Protein AF-A0A9D8BE05-F1 (afdb_monomer_lite)

Structure (mmCIF, N/CA/C/O backbone):
data_AF-A0A9D8BE05-F1
#
_entry.id   AF-A0A9D8BE05-F1
#
loop_
_atom_site.group_PDB
_atom_site.id
_atom_site.type_symbol
_atom_site.label_atom_id
_atom_site.label_alt_id
_atom_site.label_comp_id
_atom_site.label_asym_id
_atom_site.label_entity_id
_atom_site.label_seq_id
_atom_site.pdbx_PDB_ins_code
_atom_site.Cartn_x
_atom_site.Cartn_y
_atom_site.Cartn_z
_atom_site.occupancy
_atom_site.B_iso_or_equiv
_atom_site.auth_seq_id
_atom_site.auth_comp_id
_atom_site.auth_asym_id
_atom_site.auth_atom_id
_atom_site.pdbx_PDB_model_num
ATOM 1 N N . MET A 1 1 ? -36.179 15.413 41.536 1.00 61.81 1 MET A N 1
ATOM 2 C CA . MET A 1 1 ? -36.309 14.331 40.529 1.00 61.81 1 MET A CA 1
ATOM 3 C C . MET A 1 1 ? -35.858 14.749 39.130 1.00 61.81 1 MET A C 1
ATOM 5 O O . MET A 1 1 ? -35.072 14.015 38.551 1.00 61.81 1 MET A O 1
ATOM 9 N N . LYS A 1 2 ? -36.260 15.920 38.601 1.00 72.62 2 LYS A N 1
ATOM 10 C CA . LYS A 1 2 ? -35.822 16.403 37.269 1.00 72.62 2 LYS A CA 1
ATOM 11 C C . LYS A 1 2 ? -34.293 16.429 37.081 1.00 72.62 2 LYS A C 1
ATOM 13 O O . LYS A 1 2 ? -33.798 15.925 36.083 1.00 72.62 2 LYS A O 1
ATOM 18 N N . ASN A 1 3 ? -33.552 16.916 38.078 1.00 81.81 3 ASN A N 1
ATOM 19 C CA . ASN A 1 3 ? -32.086 17.016 37.998 1.00 81.81 3 ASN A CA 1
ATOM 20 C C . ASN A 1 3 ? -31.386 15.648 38.066 1.00 81.81 3 ASN A C 1
ATOM 22 O O . ASN A 1 3 ? -30.330 15.472 37.474 1.00 81.81 3 ASN A O 1
ATOM 26 N N . LEU A 1 4 ? -31.993 14.673 38.753 1.00 87.75 4 LEU A N 1
ATOM 27 C CA . LEU A 1 4 ? -31.470 13.308 38.830 1.00 87.75 4 LEU A CA 1
ATOM 28 C C . LEU A 1 4 ? -31.624 12.598 37.480 1.00 87.75 4 LEU A C 1
ATOM 30 O O . LEU A 1 4 ? -30.697 11.941 37.022 1.00 87.75 4 LEU A O 1
ATOM 34 N N . LEU A 1 5 ? -32.768 12.795 36.816 1.00 86.94 5 LEU A N 1
ATOM 35 C CA . LEU A 1 5 ? -33.023 12.250 35.482 1.00 86.94 5 LEU A CA 1
ATOM 36 C C . LEU A 1 5 ? -32.012 12.779 34.450 1.00 86.94 5 LEU A C 1
ATOM 38 O O . LEU A 1 5 ? -31.521 12.022 33.621 1.00 86.94 5 LEU A O 1
ATOM 42 N N . PHE A 1 6 ? -31.671 14.068 34.541 1.00 88.06 6 PHE A N 1
ATOM 43 C CA . PHE A 1 6 ? -30.681 14.708 33.673 1.00 88.06 6 PHE A CA 1
ATOM 44 C C . PHE A 1 6 ? -29.272 14.131 33.871 1.00 88.06 6 PHE A C 1
ATOM 46 O O . PHE A 1 6 ? -28.574 13.842 32.903 1.00 88.06 6 PHE A O 1
ATOM 53 N N . LEU A 1 7 ? -28.875 13.905 35.124 1.00 89.75 7 LEU A N 1
ATOM 54 C CA . LEU A 1 7 ? -27.575 13.330 35.471 1.00 89.75 7 LEU A CA 1
ATOM 55 C C . LEU A 1 7 ? -27.436 11.884 34.977 1.00 89.75 7 LEU A C 1
ATOM 57 O O . LEU A 1 7 ? -26.413 11.526 34.400 1.00 89.75 7 LEU A O 1
ATOM 61 N N . VAL A 1 8 ? -28.488 11.076 35.132 1.00 90.00 8 VAL A N 1
ATOM 62 C CA . VAL A 1 8 ? -28.528 9.698 34.614 1.00 90.00 8 VAL A CA 1
ATOM 63 C C . VAL A 1 8 ? -28.429 9.681 33.087 1.00 90.00 8 VAL A C 1
ATOM 65 O O . VAL A 1 8 ? -27.661 8.900 32.532 1.00 90.00 8 VAL A O 1
ATOM 68 N N . PHE A 1 9 ? -29.150 10.574 32.405 1.00 86.44 9 PHE A N 1
ATOM 69 C CA . PHE A 1 9 ? -29.072 10.701 30.950 1.00 86.44 9 PHE A CA 1
ATOM 70 C C . PHE A 1 9 ? -27.662 11.091 30.473 1.00 86.44 9 PHE A C 1
ATOM 72 O O . PHE A 1 9 ? -27.168 10.539 29.494 1.00 86.44 9 PHE A O 1
ATOM 79 N N . PHE A 1 10 ? -26.978 11.982 31.196 1.00 84.38 10 PHE A N 1
ATOM 80 C CA . PHE A 1 10 ? -25.614 12.402 30.868 1.00 84.38 10 PHE A CA 1
ATOM 81 C C . PHE A 1 10 ? -24.590 11.265 31.022 1.00 84.38 10 PHE A C 1
ATOM 83 O O . PHE A 1 10 ? -23.734 11.087 30.159 1.00 84.38 10 PHE A O 1
ATOM 90 N N . PHE A 1 11 ? -24.708 10.438 32.067 1.00 83.56 11 PHE A N 1
ATOM 91 C CA . PHE A 1 11 ? -23.844 9.263 32.239 1.00 83.56 11 PHE A CA 1
ATOM 9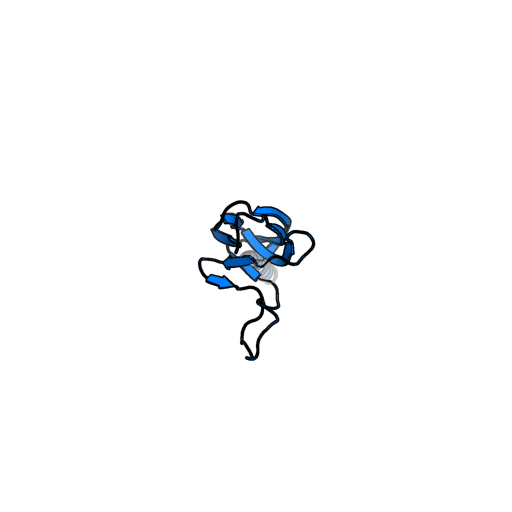2 C C . PHE A 1 11 ? -24.093 8.174 31.186 1.00 83.56 11 PHE A C 1
ATOM 94 O O . PHE A 1 11 ? -23.143 7.530 30.746 1.00 83.56 11 PHE A O 1
ATOM 101 N N . LEU A 1 12 ? -25.337 8.009 30.726 1.00 82.75 12 LEU A N 1
ATOM 102 C CA . LEU A 1 12 ? -25.670 7.107 29.616 1.00 82.75 12 LEU A CA 1
ATOM 103 C C . LEU A 1 12 ? -25.114 7.596 28.269 1.00 82.75 12 LEU A C 1
ATOM 105 O O . LEU A 1 12 ? -24.892 6.785 27.378 1.00 82.75 12 LEU A O 1
ATOM 109 N N . MET A 1 13 ? -24.840 8.896 28.108 1.00 75.50 13 MET A N 1
ATOM 110 C CA . MET A 1 13 ? -24.191 9.411 26.896 1.00 75.50 13 MET A CA 1
ATOM 111 C C . MET A 1 13 ? -22.695 9.055 26.820 1.00 75.50 13 MET A C 1
ATOM 113 O O . MET A 1 13 ? -22.137 8.989 25.729 1.00 75.50 13 MET A O 1
ATOM 117 N N . GLY A 1 14 ? -22.045 8.788 27.958 1.00 66.69 14 GLY A N 1
ATOM 118 C CA . GLY A 1 14 ? -20.633 8.392 28.020 1.00 66.69 14 GLY A CA 1
ATOM 119 C C . GLY A 1 14 ? -20.366 6.919 27.693 1.00 66.69 14 GLY A C 1
ATOM 120 O O . GLY A 1 14 ? -19.207 6.532 27.582 1.00 66.69 14 GLY A O 1
ATOM 121 N N . THR A 1 15 ? -21.409 6.093 27.548 1.00 67.56 15 THR A N 1
ATOM 122 C CA . THR A 1 15 ? -21.284 4.663 27.206 1.00 67.56 15 THR A CA 1
ATOM 123 C C . THR A 1 15 ? -21.489 4.378 25.720 1.00 67.56 15 THR A C 1
ATOM 125 O O . THR A 1 15 ? -21.324 3.235 25.287 1.00 67.56 15 THR A O 1
ATOM 128 N N . PHE A 1 16 ? -21.819 5.394 24.915 1.00 63.19 16 PHE A N 1
ATOM 129 C CA . PHE A 1 16 ? -21.773 5.262 23.466 1.00 63.19 16 PHE A CA 1
ATOM 130 C C . PHE A 1 16 ? -20.305 5.232 23.043 1.00 63.19 16 PHE A C 1
ATOM 132 O O . PHE A 1 16 ? -19.657 6.274 22.960 1.00 63.19 16 PHE A O 1
ATOM 139 N N . ASN A 1 17 ? -19.779 4.036 22.763 1.00 61.31 17 ASN A N 1
ATOM 140 C CA . ASN A 1 17 ? -18.575 3.913 21.949 1.00 61.31 17 ASN A CA 1
ATOM 141 C C . ASN A 1 17 ? -18.901 4.601 20.622 1.00 61.31 17 ASN A C 1
ATOM 143 O O . ASN A 1 17 ? -19.720 4.101 19.843 1.00 61.31 17 ASN A O 1
ATOM 147 N N . ALA A 1 18 ? -18.354 5.798 20.410 1.00 56.81 18 ALA A N 1
ATOM 148 C CA . ALA A 1 18 ? -18.411 6.427 19.108 1.00 56.81 18 ALA A CA 1
ATOM 149 C C . ALA A 1 18 ? -17.751 5.437 18.152 1.00 56.81 18 ALA A C 1
ATOM 151 O O . ALA A 1 18 ? -16.578 5.128 18.315 1.00 56.81 18 ALA A O 1
ATOM 152 N N . GLN A 1 19 ? -18.563 4.885 17.251 1.00 55.47 19 GLN A N 1
ATOM 153 C CA . GLN A 1 19 ? -18.206 3.930 16.210 1.00 55.47 19 GLN A CA 1
ATOM 154 C C . GLN A 1 19 ? -16.732 4.066 15.816 1.00 55.47 19 GLN A C 1
ATOM 156 O O . GLN A 1 19 ? -16.330 5.165 15.439 1.00 55.47 19 GLN A O 1
ATOM 161 N N . GLY A 1 20 ? -15.955 2.983 15.952 1.00 62.25 20 GLY A N 1
ATOM 162 C CA . GLY A 1 20 ? -14.502 2.999 15.812 1.00 62.25 20 GLY A CA 1
ATOM 163 C C . GLY A 1 20 ? -14.047 3.777 14.584 1.00 62.25 20 GLY A C 1
ATOM 164 O O . GLY A 1 20 ? -14.146 3.307 13.448 1.00 62.25 20 GLY A O 1
ATOM 165 N N . ASN A 1 21 ? -13.631 5.018 14.819 1.00 76.25 21 ASN A N 1
ATOM 166 C CA . ASN A 1 21 ? -13.388 5.968 13.752 1.00 76.25 21 ASN A CA 1
ATOM 167 C C . ASN A 1 21 ? -11.939 5.862 13.306 1.00 76.25 21 ASN A C 1
ATOM 169 O O . ASN A 1 21 ? -11.016 5.695 14.107 1.00 76.25 21 ASN A O 1
ATOM 173 N N . LEU A 1 22 ? -11.748 6.006 11.998 1.00 91.12 22 LEU A N 1
ATOM 174 C CA . LEU A 1 22 ? -10.423 6.171 11.435 1.00 91.12 22 LEU A CA 1
ATOM 175 C C . LEU A 1 22 ? -9.909 7.559 11.813 1.00 91.12 22 LEU A C 1
ATOM 177 O O . LEU A 1 22 ? -10.392 8.572 11.305 1.00 91.12 22 LEU A O 1
ATOM 181 N N . GLN A 1 23 ? -8.921 7.608 12.700 1.00 92.56 23 GLN A N 1
ATOM 182 C CA . GLN A 1 23 ? -8.198 8.841 12.989 1.00 92.56 23 GLN A CA 1
ATOM 183 C C . GLN A 1 23 ? -6.992 8.915 12.061 1.00 92.56 23 GLN A C 1
ATOM 185 O O . GLN A 1 23 ? -6.180 7.991 12.044 1.00 92.56 23 GLN A O 1
ATOM 190 N N . PHE A 1 24 ? -6.859 10.001 11.297 1.00 95.38 24 PHE A N 1
ATOM 191 C CA . PHE A 1 24 ? -5.645 10.252 10.520 1.00 95.38 24 PHE A CA 1
ATOM 192 C C . PHE A 1 24 ? -4.408 10.099 11.417 1.00 95.38 24 PHE A C 1
ATOM 194 O O . PHE A 1 24 ? -4.363 10.665 12.509 1.00 95.38 24 PHE A O 1
ATOM 201 N N . ASN A 1 25 ? -3.428 9.324 10.958 1.00 97.38 25 ASN A N 1
ATOM 202 C CA . ASN A 1 25 ? -2.155 9.155 11.641 1.00 97.38 25 ASN A CA 1
ATOM 203 C C . ASN A 1 25 ? -1.059 9.937 10.915 1.00 97.38 25 ASN A C 1
ATOM 205 O O . ASN A 1 25 ? -0.478 10.867 11.467 1.00 97.38 25 ASN A O 1
ATOM 209 N N . GLN A 1 26 ? -0.782 9.559 9.667 1.00 98.00 26 GLN A N 1
ATOM 210 C CA . GLN A 1 26 ? 0.303 10.134 8.878 1.00 98.00 26 GLN A CA 1
ATOM 211 C C . GLN A 1 26 ? 0.127 9.850 7.386 1.00 98.00 26 GLN A C 1
ATOM 213 O O . GLN A 1 26 ? -0.681 9.013 6.981 1.00 98.00 26 GLN A O 1
ATOM 218 N N . VAL A 1 27 ? 0.939 10.518 6.571 1.00 97.75 27 VAL A N 1
ATOM 219 C CA . VAL A 1 27 ? 1.173 10.124 5.180 1.00 97.75 27 VAL A CA 1
ATOM 220 C C . VAL A 1 27 ? 2.393 9.207 5.144 1.00 97.75 27 VAL A C 1
ATOM 222 O O . VAL A 1 27 ? 3.450 9.562 5.662 1.00 97.75 27 VAL A O 1
ATOM 225 N N . VAL A 1 28 ? 2.248 8.037 4.530 1.00 97.06 28 VAL A N 1
ATOM 226 C CA . VAL A 1 28 ? 3.324 7.067 4.311 1.00 97.06 28 VAL A CA 1
ATOM 227 C C . VAL A 1 28 ? 3.707 7.087 2.836 1.00 97.06 28 VAL A C 1
ATOM 229 O O . VAL A 1 28 ? 2.852 6.976 1.954 1.00 97.06 28 VAL A O 1
ATOM 232 N N . THR A 1 29 ? 5.008 7.187 2.574 1.00 95.38 29 THR A N 1
ATOM 233 C CA . THR A 1 29 ? 5.567 7.057 1.229 1.00 95.38 29 THR A CA 1
ATOM 234 C C . THR A 1 29 ? 6.446 5.819 1.182 1.00 95.38 29 THR A C 1
ATOM 236 O O . THR A 1 29 ? 7.469 5.759 1.861 1.00 95.38 29 THR A O 1
ATOM 239 N N . LEU A 1 30 ? 6.058 4.834 0.375 1.00 92.88 30 LEU A N 1
ATOM 240 C CA . LEU A 1 30 ? 6.896 3.666 0.107 1.00 92.88 30 LEU A CA 1
ATOM 241 C C . LEU A 1 30 ? 7.578 3.873 -1.231 1.00 92.88 30 LEU A C 1
ATOM 243 O O . LEU A 1 30 ? 6.884 4.068 -2.223 1.00 92.88 30 LEU A O 1
ATOM 247 N N . THR A 1 31 ? 8.903 3.812 -1.274 1.00 92.94 31 THR A N 1
ATOM 248 C CA . THR A 1 31 ? 9.679 3.906 -2.513 1.00 92.94 31 THR A CA 1
ATOM 249 C C . THR A 1 31 ? 10.722 2.805 -2.568 1.00 92.94 31 THR A C 1
ATOM 251 O O . THR A 1 31 ? 11.073 2.209 -1.548 1.00 92.94 31 THR A O 1
ATOM 254 N N . GLY A 1 32 ? 11.219 2.514 -3.763 1.00 91.62 32 GLY A N 1
ATOM 255 C CA . GLY A 1 32 ? 12.315 1.574 -3.913 1.00 91.62 32 GLY A CA 1
ATOM 256 C C . GLY A 1 32 ? 12.600 1.219 -5.359 1.00 91.62 32 GLY A C 1
ATOM 257 O O . GLY A 1 32 ? 12.026 1.782 -6.292 1.00 91.62 32 GLY A O 1
ATOM 258 N N . THR A 1 33 ? 13.495 0.249 -5.512 1.00 90.38 33 THR A N 1
ATOM 259 C CA . THR A 1 33 ? 13.927 -0.288 -6.799 1.00 90.38 33 THR A CA 1
ATOM 260 C C . THR A 1 33 ? 13.746 -1.797 -6.786 1.00 90.38 33 THR A C 1
ATOM 262 O O . THR A 1 33 ? 14.294 -2.491 -5.931 1.00 90.38 33 THR A O 1
ATOM 265 N N . LEU A 1 34 ? 12.988 -2.316 -7.744 1.00 87.38 34 LEU A N 1
ATOM 266 C CA . LEU A 1 34 ? 12.748 -3.741 -7.912 1.00 87.38 34 LEU A CA 1
ATOM 267 C C . LEU A 1 34 ? 13.901 -4.399 -8.660 1.00 87.38 34 LEU A C 1
ATOM 269 O O . LEU A 1 34 ? 13.967 -4.315 -9.884 1.00 87.38 34 LEU A O 1
ATOM 273 N N . THR A 1 35 ? 14.767 -5.094 -7.931 1.00 86.81 35 THR A N 1
ATOM 274 C CA . THR A 1 35 ? 15.829 -5.949 -8.489 1.00 86.81 35 THR A CA 1
ATOM 275 C C . THR A 1 35 ? 15.494 -7.440 -8.408 1.00 86.81 35 THR A C 1
ATOM 277 O O . THR A 1 35 ? 16.177 -8.262 -9.010 1.00 86.81 35 THR A O 1
ATOM 280 N N . THR A 1 36 ? 14.422 -7.801 -7.699 1.00 86.25 36 THR A N 1
ATOM 281 C CA . THR A 1 36 ? 13.900 -9.166 -7.554 1.00 86.25 36 THR A CA 1
ATOM 282 C C . THR A 1 36 ? 12.373 -9.172 -7.695 1.00 86.25 36 THR A C 1
ATOM 284 O O . THR A 1 36 ? 11.729 -8.120 -7.667 1.00 86.25 36 THR A O 1
ATOM 287 N N . SER A 1 37 ? 11.784 -10.349 -7.920 1.00 84.19 37 SER A N 1
ATOM 288 C CA . SER A 1 37 ? 10.341 -10.515 -8.125 1.00 84.19 37 SER A CA 1
ATOM 289 C C . SER A 1 37 ? 9.898 -11.927 -7.714 1.00 84.19 37 SER A C 1
ATOM 291 O O . SER A 1 37 ? 10.573 -12.879 -8.113 1.00 84.19 37 SER A O 1
ATOM 293 N N . PRO A 1 38 ? 8.785 -12.096 -6.969 1.00 84.31 38 PRO A N 1
ATOM 294 C CA . PRO A 1 38 ? 7.962 -11.049 -6.355 1.00 84.31 38 PRO A CA 1
ATOM 295 C C . PRO A 1 38 ? 8.630 -10.447 -5.105 1.00 84.31 38 PRO A C 1
ATOM 297 O O . PRO A 1 38 ? 9.485 -11.081 -4.487 1.00 84.31 38 PRO A O 1
ATOM 300 N N . VAL A 1 39 ? 8.216 -9.246 -4.689 1.00 86.62 39 VAL A N 1
ATOM 301 C CA . VAL A 1 39 ? 8.697 -8.629 -3.437 1.00 86.62 39 VAL A CA 1
ATOM 302 C C . VAL A 1 39 ? 7.570 -7.957 -2.661 1.00 86.62 39 VAL A C 1
ATOM 304 O O . VAL A 1 39 ? 6.726 -7.277 -3.240 1.00 86.62 39 VAL A O 1
ATOM 307 N N . VAL A 1 40 ? 7.548 -8.152 -1.341 1.00 88.56 40 VAL A N 1
ATOM 308 C CA . VAL A 1 40 ? 6.655 -7.424 -0.429 1.00 88.56 40 VAL A CA 1
ATOM 309 C C . VAL A 1 40 ? 7.315 -6.097 -0.076 1.00 88.56 40 VAL A C 1
ATOM 311 O O . VAL A 1 40 ? 8.442 -6.082 0.410 1.00 88.56 40 VAL A O 1
ATOM 314 N N . VAL A 1 41 ? 6.618 -4.991 -0.329 1.00 89.75 41 VAL A N 1
ATOM 315 C CA . VAL A 1 41 ? 7.162 -3.631 -0.150 1.00 89.75 41 VAL A CA 1
ATOM 316 C C . VAL A 1 41 ? 6.571 -2.900 1.051 1.00 89.75 41 VAL A C 1
ATOM 318 O O . VAL A 1 41 ? 7.095 -1.871 1.464 1.00 89.75 41 VAL A O 1
ATOM 321 N N . GLY A 1 42 ? 5.493 -3.430 1.626 1.00 91.06 42 GLY A N 1
ATOM 322 C CA . GLY A 1 42 ? 4.895 -2.904 2.843 1.00 91.06 42 GLY A CA 1
ATOM 323 C C . GLY A 1 42 ? 3.773 -3.797 3.354 1.00 91.06 42 GLY A C 1
ATOM 324 O O . GLY A 1 42 ? 3.077 -4.436 2.566 1.00 91.06 42 GLY A O 1
ATOM 325 N N . THR A 1 43 ? 3.594 -3.799 4.670 1.00 93.00 43 THR A N 1
ATOM 326 C CA . THR A 1 43 ? 2.514 -4.499 5.373 1.00 93.00 43 THR A CA 1
ATOM 327 C C . THR A 1 43 ? 1.843 -3.511 6.313 1.00 93.00 43 THR A C 1
ATOM 329 O O . THR A 1 43 ? 2.535 -2.777 7.020 1.00 93.00 43 THR A O 1
ATOM 332 N N . VAL A 1 44 ? 0.512 -3.495 6.336 1.00 94.19 44 VAL A N 1
ATOM 333 C CA . VAL A 1 44 ? -0.249 -2.603 7.217 1.00 94.19 44 VAL A CA 1
ATOM 334 C C . VAL A 1 44 ? -0.050 -3.041 8.677 1.00 94.19 44 VAL A C 1
ATOM 336 O O . VAL A 1 44 ? -0.386 -4.186 9.006 1.00 94.19 44 VAL A O 1
ATOM 339 N N . PRO A 1 45 ? 0.459 -2.172 9.574 1.00 96.44 45 PRO A N 1
ATOM 340 C CA . PRO A 1 45 ? 0.711 -2.544 10.966 1.00 96.44 45 PRO A CA 1
ATOM 341 C C . PRO A 1 45 ? -0.557 -2.915 11.755 1.00 96.44 45 PRO A C 1
ATOM 343 O O . PRO A 1 45 ? -1.689 -2.618 11.360 1.00 96.44 45 PRO A O 1
ATOM 346 N N . ALA A 1 46 ? -0.367 -3.549 12.916 1.00 95.19 46 ALA A N 1
ATOM 347 C CA . ALA A 1 46 ? -1.437 -3.825 13.879 1.00 95.19 46 ALA A CA 1
ATOM 348 C C . ALA A 1 46 ? -2.184 -2.535 14.273 1.00 95.19 46 ALA A C 1
ATOM 350 O O . ALA A 1 4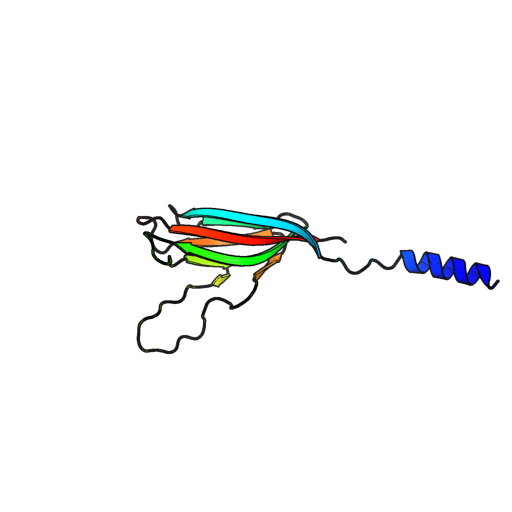6 ? -1.556 -1.525 14.588 1.00 95.19 46 ALA A O 1
ATOM 351 N N . GLY A 1 47 ? -3.521 -2.563 14.249 1.00 93.88 47 GLY A N 1
ATOM 352 C CA . GLY A 1 47 ? -4.355 -1.412 14.631 1.00 93.88 47 GLY A CA 1
ATOM 353 C C . GLY A 1 47 ? -4.329 -0.235 13.646 1.00 93.88 47 GLY A C 1
ATOM 354 O O . GLY A 1 47 ? -4.773 0.860 13.994 1.00 93.88 47 GLY A O 1
ATOM 355 N N . LYS A 1 48 ? -3.812 -0.439 12.427 1.00 96.19 48 LYS A N 1
ATOM 356 C CA . LYS A 1 48 ? -3.775 0.571 11.363 1.00 96.19 48 LYS A CA 1
ATOM 357 C C . LYS A 1 48 ? -4.635 0.175 10.167 1.00 96.19 48 LYS A C 1
ATOM 359 O O . LYS A 1 48 ? -4.931 -1.002 9.947 1.00 96.19 48 LYS A O 1
ATOM 364 N N . VAL A 1 49 ? -4.988 1.182 9.378 1.00 95.25 49 VAL A N 1
ATOM 365 C CA . VAL A 1 49 ? -5.586 1.052 8.044 1.00 95.25 49 VAL A CA 1
ATOM 366 C C . VAL A 1 49 ? -4.821 1.961 7.093 1.00 95.25 49 VAL A C 1
ATOM 368 O O . VAL A 1 49 ? -4.512 3.100 7.440 1.00 95.25 49 VAL A O 1
ATOM 371 N N . TRP A 1 50 ? -4.524 1.473 5.894 1.00 94.75 50 TRP A N 1
ATOM 372 C CA . TRP A 1 50 ? -3.902 2.263 4.832 1.00 94.75 50 TRP A CA 1
ATOM 373 C C . TRP A 1 50 ? -4.908 2.550 3.725 1.00 94.75 50 TRP A C 1
ATOM 375 O O . TRP A 1 50 ? -5.652 1.665 3.305 1.00 94.75 50 TRP A O 1
ATOM 385 N N . LYS A 1 51 ? -4.887 3.778 3.215 1.00 93.75 51 LYS A N 1
ATOM 386 C CA . LYS A 1 51 ? -5.558 4.185 1.984 1.00 93.75 51 LYS A CA 1
ATOM 387 C C . LYS A 1 51 ? -4.501 4.606 0.975 1.00 93.75 51 LYS A C 1
ATOM 389 O O . LYS A 1 51 ? -3.846 5.628 1.157 1.00 93.75 51 LYS A O 1
ATOM 394 N N . ILE A 1 52 ? -4.318 3.823 -0.078 1.00 89.38 52 ILE A N 1
ATOM 395 C CA . ILE A 1 52 ? -3.413 4.160 -1.176 1.00 89.38 52 ILE A CA 1
ATOM 396 C C . ILE A 1 52 ? -4.132 5.165 -2.077 1.00 89.38 52 ILE A C 1
ATOM 398 O O . ILE A 1 52 ? -5.138 4.821 -2.694 1.00 89.38 52 ILE A O 1
ATOM 402 N N . GLU A 1 53 ? -3.619 6.390 -2.146 1.00 89.81 53 GLU A N 1
ATOM 403 C CA . GLU A 1 53 ? -4.139 7.463 -3.009 1.00 89.81 53 GLU A CA 1
ATOM 404 C C . GLU A 1 53 ? -3.513 7.417 -4.401 1.00 89.81 53 GLU A C 1
ATOM 406 O O . GLU A 1 53 ? -4.141 7.770 -5.399 1.00 89.81 53 GLU A O 1
ATOM 411 N N . HIS A 1 54 ? -2.254 6.984 -4.472 1.00 84.44 54 HIS A N 1
ATOM 412 C CA . HIS A 1 54 ? -1.519 6.933 -5.722 1.00 84.44 54 HIS A CA 1
ATOM 413 C C . HIS A 1 54 ? -0.420 5.876 -5.684 1.00 84.44 54 HIS A C 1
ATOM 415 O O . HIS A 1 54 ? 0.217 5.654 -4.651 1.00 84.44 54 HIS A O 1
ATOM 421 N N . SER A 1 55 ? -0.158 5.273 -6.837 1.00 82.56 55 SER A N 1
ATOM 422 C CA . SER A 1 55 ? 1.039 4.487 -7.091 1.00 82.56 55 SER A CA 1
ATOM 423 C C . SER A 1 55 ? 1.554 4.796 -8.487 1.00 82.56 55 SER A C 1
ATOM 425 O O . SER A 1 55 ? 0.773 5.008 -9.417 1.00 82.56 55 SER A O 1
ATOM 427 N N . ALA A 1 56 ? 2.872 4.813 -8.636 1.00 79.69 56 ALA A N 1
ATOM 428 C CA . ALA A 1 56 ? 3.491 4.896 -9.945 1.00 79.69 56 ALA A CA 1
ATOM 429 C C . ALA A 1 56 ? 4.774 4.080 -9.987 1.00 79.69 56 ALA A C 1
ATOM 431 O O . ALA A 1 56 ? 5.374 3.742 -8.961 1.00 79.69 56 ALA A O 1
ATOM 432 N N . SER A 1 57 ? 5.181 3.775 -11.209 1.00 80.56 57 SER A N 1
ATOM 433 C CA . SER A 1 57 ? 6.329 2.942 -11.485 1.00 80.56 57 SER A CA 1
ATOM 434 C C . SER A 1 57 ? 7.020 3.377 -12.762 1.00 80.56 57 SER A C 1
ATOM 436 O O . SER A 1 57 ? 6.373 3.715 -13.754 1.00 80.56 57 SER A O 1
ATOM 438 N N . GLU A 1 58 ? 8.344 3.344 -12.744 1.00 83.19 58 GLU A N 1
ATOM 439 C CA . GLU A 1 58 ? 9.180 3.819 -13.836 1.00 83.19 58 GLU A CA 1
ATOM 440 C C . GLU A 1 58 ? 10.344 2.851 -14.095 1.00 83.19 58 GLU A C 1
ATOM 442 O O . GLU A 1 58 ? 10.827 2.152 -13.202 1.00 83.19 58 GLU A O 1
ATOM 447 N N . ARG A 1 59 ? 10.727 2.734 -15.364 1.00 81.00 59 ARG A N 1
ATOM 448 C CA . ARG A 1 59 ? 11.869 1.973 -15.866 1.00 81.00 59 ARG A CA 1
ATOM 449 C C . ARG A 1 59 ? 12.475 2.742 -17.037 1.00 81.00 59 ARG A C 1
ATOM 451 O O . ARG A 1 59 ? 11.834 2.870 -18.081 1.00 81.00 59 ARG A O 1
ATOM 458 N N . ASN A 1 60 ? 13.733 3.154 -16.905 1.00 82.56 60 ASN A N 1
ATOM 459 C CA . ASN A 1 60 ? 14.515 3.833 -17.947 1.00 82.56 60 ASN A CA 1
ATO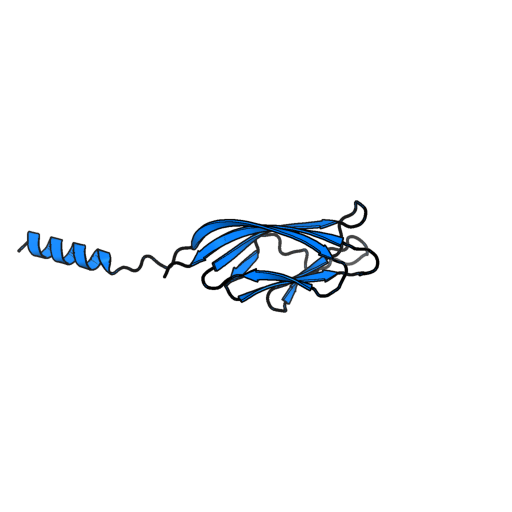M 460 C C . ASN A 1 60 ? 13.809 5.049 -18.597 1.00 82.56 60 ASN A C 1
ATOM 462 O O . ASN A 1 60 ? 13.892 5.239 -19.808 1.00 82.56 60 ASN A O 1
ATOM 466 N N . GLY A 1 61 ? 13.096 5.854 -17.817 1.00 73.62 61 GLY A N 1
ATOM 467 C CA . GLY A 1 61 ? 12.308 7.012 -18.239 1.00 73.62 61 GLY A CA 1
ATOM 468 C C . GLY A 1 61 ? 10.879 6.698 -18.699 1.00 73.62 61 GLY A C 1
ATOM 469 O O . GLY A 1 61 ? 10.150 7.622 -19.054 1.00 73.62 61 GLY A O 1
ATOM 470 N N . TYR A 1 62 ? 10.456 5.430 -18.690 1.00 72.31 62 TYR A N 1
ATOM 471 C CA . TYR A 1 62 ? 9.133 4.988 -19.152 1.00 72.31 62 TYR A CA 1
ATOM 472 C C . TYR A 1 62 ? 8.307 4.387 -18.018 1.00 72.31 62 TYR A C 1
ATOM 474 O O . TYR A 1 62 ? 8.856 3.871 -17.051 1.00 72.31 62 TYR A O 1
ATOM 482 N N . ALA A 1 63 ? 6.979 4.385 -18.149 1.00 70.81 63 ALA A N 1
ATOM 483 C CA . ALA A 1 63 ? 6.110 3.699 -17.196 1.00 70.81 63 ALA A CA 1
ATOM 484 C C . ALA A 1 63 ? 6.466 2.201 -17.118 1.00 70.81 63 ALA A C 1
ATOM 486 O O . ALA A 1 63 ? 6.474 1.499 -18.132 1.00 70.81 63 ALA A O 1
ATOM 487 N N . ALA A 1 64 ? 6.765 1.704 -15.916 1.00 68.88 64 ALA A N 1
ATOM 488 C CA . ALA A 1 64 ? 7.093 0.297 -15.718 1.00 68.88 64 ALA A CA 1
ATOM 489 C C . ALA A 1 64 ? 5.835 -0.548 -15.503 1.00 68.88 64 ALA A C 1
ATOM 491 O O . ALA A 1 64 ? 4.940 -0.175 -14.747 1.00 68.88 64 ALA A O 1
ATOM 492 N N . ILE A 1 65 ? 5.815 -1.731 -16.117 1.00 66.94 65 ILE A N 1
ATOM 493 C CA . ILE A 1 65 ? 4.769 -2.742 -15.943 1.00 66.94 65 ILE A CA 1
ATOM 494 C C . ILE A 1 65 ? 5.004 -3.438 -14.600 1.00 66.94 65 ILE A C 1
ATOM 496 O O . ILE A 1 65 ? 5.839 -4.345 -14.505 1.00 66.94 65 ILE A O 1
ATOM 500 N N . ILE A 1 66 ? 4.276 -2.999 -13.576 1.00 66.75 66 ILE A N 1
ATOM 501 C CA . ILE A 1 66 ? 4.270 -3.611 -12.249 1.00 66.75 66 ILE A CA 1
ATOM 502 C C . ILE A 1 66 ? 2.832 -3.979 -11.882 1.00 66.75 66 ILE A C 1
ATOM 504 O O . ILE A 1 66 ? 1.937 -3.138 -11.966 1.00 66.75 66 ILE A O 1
ATOM 508 N N . SER A 1 67 ? 2.619 -5.227 -11.464 1.00 70.19 67 SER A N 1
ATOM 509 C CA . SER A 1 67 ? 1.354 -5.647 -10.853 1.00 70.19 67 SER A CA 1
ATOM 510 C C . SER A 1 67 ? 1.407 -5.464 -9.343 1.00 70.19 67 SER A C 1
ATOM 512 O O . SER A 1 67 ? 2.430 -5.752 -8.716 1.00 70.19 67 SER A O 1
ATOM 514 N N . PHE A 1 68 ? 0.289 -5.038 -8.763 1.00 68.94 68 PHE A N 1
ATOM 515 C CA . PHE A 1 68 ? 0.119 -4.904 -7.318 1.00 68.94 68 PHE A CA 1
ATOM 516 C C . PHE A 1 68 ? -0.681 -6.091 -6.816 1.00 68.94 68 PHE A C 1
ATOM 518 O O . PHE A 1 68 ? -1.776 -6.340 -7.308 1.00 68.94 68 PHE A O 1
ATOM 525 N N . VAL A 1 69 ? -0.172 -6.810 -5.832 1.00 67.38 69 VAL A N 1
ATOM 526 C CA . VAL A 1 69 ? -0.900 -7.887 -5.173 1.00 67.38 69 VAL A CA 1
ATOM 527 C C . VAL A 1 69 ? -1.323 -7.389 -3.801 1.00 67.38 69 VAL A C 1
ATOM 529 O O . VAL A 1 69 ? -0.473 -7.058 -2.976 1.00 67.38 69 VAL A O 1
ATOM 532 N N . CYS A 1 70 ? -2.635 -7.329 -3.581 1.00 71.81 70 CYS A N 1
ATOM 533 C CA . CYS A 1 70 ? -3.238 -7.105 -2.274 1.00 71.81 70 CYS A CA 1
ATOM 534 C C . CYS A 1 70 ? -3.793 -8.440 -1.785 1.00 71.81 70 CYS A C 1
ATOM 536 O O . CYS A 1 70 ? -4.675 -9.005 -2.431 1.00 71.81 70 CYS A O 1
ATOM 538 N N . ASN A 1 71 ? -3.265 -8.959 -0.672 1.00 72.69 71 ASN A N 1
ATOM 539 C CA . ASN A 1 71 ? -3.735 -10.2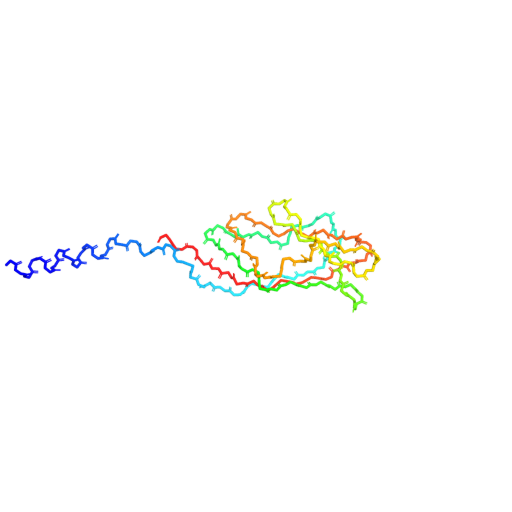09 -0.063 1.00 72.69 71 ASN A CA 1
ATOM 540 C C . ASN A 1 71 ? -3.881 -11.362 -1.089 1.00 72.69 71 ASN A C 1
ATOM 542 O O . ASN A 1 71 ? -4.950 -11.949 -1.244 1.00 72.69 71 ASN A O 1
ATOM 546 N N . ASN A 1 72 ? -2.810 -11.635 -1.846 1.00 72.25 72 ASN A N 1
ATOM 547 C CA . ASN A 1 72 ? -2.740 -12.633 -2.928 1.00 72.25 72 ASN A CA 1
ATOM 548 C C . ASN A 1 72 ? -3.621 -12.366 -4.169 1.00 72.25 72 ASN A C 1
ATOM 550 O O . ASN A 1 72 ? -3.614 -13.179 -5.093 1.00 72.25 72 ASN A O 1
ATOM 554 N N . VAL A 1 73 ? -4.323 -11.232 -4.254 1.00 73.44 73 VAL A N 1
ATOM 555 C CA . VAL A 1 73 ? -5.102 -10.843 -5.440 1.00 73.44 73 VAL A CA 1
ATOM 556 C C . VAL A 1 73 ? -4.338 -9.796 -6.248 1.00 73.44 73 VAL A C 1
ATOM 558 O O . VAL A 1 73 ? -4.118 -8.676 -5.785 1.00 73.44 73 VAL A O 1
ATOM 561 N N . ALA A 1 74 ? -3.916 -10.171 -7.458 1.00 69.38 74 ALA A N 1
ATOM 562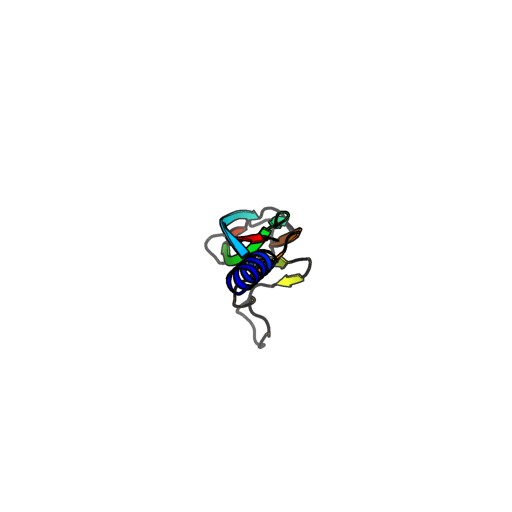 C CA . ALA A 1 74 ? -3.157 -9.308 -8.357 1.00 69.38 74 ALA A CA 1
ATOM 563 C C . ALA A 1 74 ? -4.059 -8.332 -9.134 1.00 69.38 74 ALA A C 1
ATOM 565 O O . ALA A 1 74 ? -5.048 -8.725 -9.746 1.00 69.38 74 ALA A O 1
ATOM 566 N N . SER A 1 75 ? -3.655 -7.066 -9.165 1.00 66.94 75 SER A N 1
ATOM 567 C CA . SER A 1 75 ? -4.094 -6.028 -10.095 1.00 66.94 75 SER A CA 1
ATOM 568 C C . SER A 1 75 ? -3.019 -5.875 -11.170 1.00 66.94 75 SER A C 1
ATOM 570 O O . SER A 1 75 ? -1.854 -5.641 -10.838 1.00 66.94 75 SER A O 1
ATOM 572 N N . TYR A 1 76 ? -3.386 -6.043 -12.441 1.00 60.19 76 TYR A N 1
ATOM 573 C CA . TYR A 1 76 ? -2.446 -6.009 -13.564 1.00 60.19 76 TYR A CA 1
ATOM 574 C C . TYR A 1 76 ? -2.422 -4.640 -14.253 1.00 60.19 76 TYR A C 1
ATOM 576 O O . TYR A 1 76 ? -3.473 -4.012 -14.410 1.00 60.19 76 TYR A O 1
ATOM 584 N N . PRO A 1 77 ? -1.242 -4.179 -14.702 1.00 54.78 77 PRO A N 1
ATOM 585 C CA . PRO A 1 77 ? -1.132 -2.927 -15.420 1.00 54.78 77 PRO A CA 1
ATOM 586 C C . PRO A 1 77 ? -1.607 -3.007 -16.875 1.00 54.78 77 PRO A C 1
ATOM 588 O O . PRO A 1 77 ? -1.468 -4.029 -17.544 1.00 54.78 77 PRO A O 1
ATOM 591 N N . TYR A 1 78 ? -2.165 -1.895 -17.363 1.00 50.56 78 TYR A N 1
ATOM 592 C CA . TYR A 1 78 ? -2.659 -1.734 -18.734 1.00 50.56 78 TYR A CA 1
ATOM 593 C C . TYR A 1 78 ? -1.521 -1.834 -19.761 1.00 50.56 78 TYR A C 1
ATOM 595 O O . TYR A 1 78 ? -0.540 -1.096 -19.684 1.00 50.56 78 TYR A O 1
ATOM 603 N N . LEU A 1 79 ? -1.700 -2.682 -20.774 1.00 47.34 79 LEU A N 1
ATOM 604 C CA . LEU A 1 79 ? -0.899 -2.686 -21.995 1.00 47.34 79 LEU A CA 1
ATOM 605 C C . LEU A 1 79 ? -1.737 -2.104 -23.131 1.00 47.34 79 LEU A C 1
ATOM 607 O O . LEU A 1 79 ? -2.583 -2.776 -23.718 1.00 47.34 79 LEU A O 1
ATOM 611 N N . GLY A 1 80 ? -1.502 -0.840 -23.460 1.00 39.78 80 GLY A N 1
ATOM 612 C CA . GLY A 1 80 ? -2.042 -0.248 -24.675 1.00 39.78 80 GLY A CA 1
ATOM 613 C C . GLY A 1 80 ? -1.294 -0.753 -25.902 1.00 39.78 80 GLY A C 1
ATOM 614 O O . GLY A 1 80 ? -0.405 -0.065 -26.382 1.00 39.78 80 GLY A O 1
ATOM 615 N N . SER A 1 81 ? -1.621 -1.946 -26.398 1.00 43.66 81 SER A N 1
ATOM 616 C CA . SER A 1 81 ? -1.644 -2.262 -27.837 1.00 43.66 81 SER A CA 1
ATOM 617 C C . SER A 1 81 ? -2.085 -3.711 -28.081 1.00 43.66 81 SER A C 1
ATOM 619 O O . SER A 1 81 ? -1.428 -4.649 -27.646 1.00 43.66 81 SER A O 1
ATOM 621 N N . THR A 1 82 ? -3.202 -3.849 -28.808 1.00 41.59 82 THR A N 1
ATOM 622 C CA . THR A 1 82 ? -3.602 -4.898 -29.780 1.00 41.59 82 THR A CA 1
ATOM 623 C C . THR A 1 82 ? -5.081 -5.310 -29.644 1.00 41.59 82 THR A C 1
ATOM 625 O O . THR A 1 82 ? -5.459 -6.156 -28.848 1.00 41.59 82 THR A O 1
ATOM 628 N N . GLY A 1 83 ? -5.939 -4.690 -30.466 1.00 40.34 83 GLY A N 1
ATOM 629 C CA . GLY A 1 83 ? -7.067 -5.340 -31.161 1.00 40.34 83 GLY A CA 1
ATOM 630 C C . GLY A 1 83 ? -8.249 -5.970 -30.402 1.00 40.34 83 GLY A C 1
ATOM 631 O O . GLY A 1 83 ? -9.159 -6.457 -31.067 1.00 40.34 83 GLY A O 1
ATOM 632 N N . HIS A 1 84 ? -8.300 -5.982 -29.075 1.00 44.19 84 HIS A N 1
ATOM 633 C CA . HIS A 1 84 ? -9.445 -6.498 -28.307 1.00 44.19 84 HIS A CA 1
ATOM 634 C C . HIS A 1 84 ? -9.785 -5.534 -27.174 1.00 44.19 84 HIS A C 1
ATOM 636 O O . HIS A 1 84 ? -8.852 -4.956 -26.627 1.00 44.19 84 HIS A O 1
ATOM 642 N N . PRO A 1 85 ? -11.063 -5.341 -26.794 1.00 42.84 85 PRO A N 1
ATOM 643 C CA . PRO A 1 85 ? -11.403 -4.526 -25.635 1.00 42.84 85 PRO A CA 1
ATOM 644 C C . PRO A 1 85 ? -11.175 -5.356 -24.362 1.00 42.84 85 PRO A C 1
ATOM 646 O O . PRO A 1 85 ? -11.962 -6.269 -24.108 1.00 42.84 85 PRO A O 1
ATOM 649 N N . PRO A 1 86 ? -10.147 -5.097 -23.530 1.00 44.84 86 PRO A N 1
ATOM 650 C CA . PRO A 1 86 ? -9.959 -5.860 -22.313 1.00 44.84 86 PRO A CA 1
ATOM 651 C C . PRO A 1 86 ? -10.567 -5.069 -21.157 1.00 44.84 86 PRO A C 1
ATOM 653 O O . PRO A 1 86 ? -10.146 -3.968 -20.792 1.00 44.84 86 PRO A O 1
ATOM 656 N N . THR A 1 87 ? -11.593 -5.663 -20.574 1.00 43.19 87 THR A N 1
ATOM 657 C CA . THR A 1 87 ? -12.168 -5.307 -19.287 1.00 43.19 87 THR A CA 1
ATOM 658 C C . THR A 1 87 ? -11.145 -5.566 -18.179 1.00 43.19 87 THR A C 1
ATOM 660 O O . THR A 1 87 ? -10.995 -6.711 -17.771 1.00 43.19 87 THR A O 1
ATOM 663 N N . GLN A 1 88 ? -10.439 -4.522 -17.732 1.00 43.25 88 GLN A N 1
ATOM 664 C CA . GLN A 1 88 ? -9.881 -4.287 -16.381 1.00 43.25 88 GLN A CA 1
ATOM 665 C C . GLN A 1 88 ? -8.613 -3.430 -16.495 1.00 43.25 88 GLN A C 1
ATOM 667 O O . GLN A 1 88 ? -7.492 -3.921 -16.572 1.00 43.25 88 GLN A O 1
ATOM 672 N N . GLY A 1 89 ? -8.810 -2.108 -16.515 1.00 46.09 89 GLY A N 1
ATOM 673 C CA . GLY A 1 89 ? -7.754 -1.178 -16.122 1.00 46.09 89 GLY A CA 1
ATOM 674 C C . GLY A 1 89 ? -7.496 -1.298 -14.619 1.00 46.09 89 GLY A C 1
ATOM 675 O O . GLY A 1 89 ? -8.320 -1.869 -13.901 1.00 46.09 89 GLY A O 1
ATOM 676 N N . HIS A 1 90 ? -6.379 -0.733 -14.146 1.00 50.06 90 HIS A N 1
ATOM 677 C CA . HIS A 1 90 ? -6.132 -0.546 -12.711 1.00 50.06 90 HIS A CA 1
ATOM 678 C C . HIS A 1 90 ? -7.434 -0.095 -12.045 1.00 50.06 90 HIS A C 1
ATOM 680 O O . HIS A 1 90 ? -8.146 0.732 -12.629 1.00 50.06 90 HIS A O 1
ATOM 686 N N . VAL A 1 91 ? -7.747 -0.611 -10.853 1.00 52.81 91 VAL A N 1
ATOM 687 C CA . VAL A 1 91 ? -8.878 -0.098 -10.071 1.00 52.81 91 VAL A CA 1
ATOM 688 C C . VAL A 1 91 ? -8.724 1.422 -10.010 1.00 52.81 91 VAL A C 1
ATOM 690 O O . VAL A 1 91 ? -7.777 1.937 -9.419 1.00 52.81 91 VAL A O 1
ATOM 693 N N . LYS A 1 92 ? -9.594 2.145 -10.723 1.00 58.09 92 LYS A N 1
ATOM 694 C CA . LYS A 1 92 ? -9.583 3.604 -10.736 1.00 58.09 92 LYS A CA 1
ATOM 695 C C . LYS A 1 92 ? -10.166 4.041 -9.407 1.00 58.09 92 LYS A C 1
ATOM 697 O O . LYS A 1 92 ? -11.382 4.107 -9.260 1.00 58.09 92 LYS A O 1
ATOM 702 N N . GLY A 1 93 ? -9.302 4.281 -8.435 1.00 65.69 93 GLY A N 1
ATOM 703 C CA . GLY A 1 93 ? -9.724 4.754 -7.132 1.00 65.69 93 GLY A CA 1
ATOM 704 C C . GLY A 1 93 ? -8.790 4.326 -6.012 1.00 65.69 93 GLY A C 1
ATOM 705 O O . GLY A 1 93 ? -7.871 3.534 -6.228 1.00 65.69 93 GLY A O 1
ATOM 706 N N . PRO A 1 94 ? -9.031 4.864 -4.812 1.00 79.50 94 PRO A N 1
ATOM 707 C CA . PRO A 1 94 ? -8.223 4.548 -3.654 1.00 79.50 94 PRO A CA 1
ATOM 708 C C . PRO A 1 94 ? -8.376 3.078 -3.262 1.00 79.50 94 PRO A C 1
ATOM 710 O O . PRO A 1 94 ? -9.484 2.535 -3.253 1.00 79.50 94 PRO A O 1
ATOM 713 N N . ILE A 1 95 ? -7.263 2.452 -2.889 1.00 84.69 95 ILE A N 1
ATOM 714 C CA . ILE A 1 95 ? -7.240 1.078 -2.375 1.00 84.69 95 ILE A CA 1
ATOM 715 C C . ILE A 1 95 ? -7.136 1.143 -0.858 1.00 84.69 95 ILE A C 1
ATOM 717 O O . ILE A 1 95 ? -6.231 1.782 -0.326 1.00 84.69 95 ILE A O 1
ATOM 721 N N . TRP A 1 96 ? -8.046 0.465 -0.168 1.00 89.19 96 TRP A N 1
ATOM 722 C CA . TRP A 1 96 ? -8.042 0.368 1.287 1.00 89.19 96 TRP A CA 1
ATOM 723 C C . TRP A 1 96 ? -7.497 -0.984 1.724 1.00 89.19 96 TRP A C 1
ATOM 725 O O . TRP A 1 96 ? -7.951 -2.020 1.241 1.00 89.19 96 TRP A O 1
ATOM 735 N N . LEU A 1 97 ? -6.539 -0.957 2.643 1.00 89.00 97 LEU A N 1
ATOM 736 C CA . LEU A 1 97 ? -5.881 -2.131 3.199 1.00 89.00 97 LEU A CA 1
ATOM 737 C C . LEU A 1 97 ? -6.076 -2.137 4.714 1.00 89.00 97 LEU A C 1
ATOM 739 O O . LEU A 1 97 ? -5.773 -1.146 5.390 1.00 89.00 97 LEU A O 1
ATOM 743 N N . LYS A 1 98 ? -6.585 -3.246 5.250 1.00 90.88 98 LYS A N 1
ATOM 744 C CA . LYS A 1 98 ? -6.705 -3.437 6.703 1.00 90.88 98 LYS A CA 1
ATOM 745 C C . LYS A 1 98 ? -5.394 -3.967 7.278 1.00 90.88 98 LYS A C 1
ATOM 747 O O . LYS A 1 98 ? -4.515 -4.419 6.551 1.00 90.88 98 LYS A O 1
ATOM 752 N N . SER A 1 99 ? -5.292 -3.947 8.602 1.00 93.25 99 SER A N 1
ATOM 753 C CA . SER A 1 99 ? -4.169 -4.534 9.327 1.00 93.25 99 SER A CA 1
ATOM 754 C C . SER A 1 99 ? -3.839 -5.958 8.851 1.00 93.25 99 SER A C 1
ATOM 756 O O . SER A 1 99 ? -4.738 -6.789 8.701 1.00 93.25 99 SER A O 1
ATOM 758 N N . GLY A 1 100 ? -2.554 -6.224 8.603 1.00 90.19 100 GLY A N 1
ATOM 759 C CA . GLY A 1 100 ? -2.054 -7.506 8.101 1.00 90.19 100 GLY A CA 1
ATOM 760 C C . GLY A 1 100 ? -2.119 -7.685 6.581 1.00 90.19 100 GLY A C 1
ATOM 761 O O . GLY A 1 100 ? -1.398 -8.535 6.056 1.00 90.19 100 GLY A O 1
ATOM 762 N N . ASP A 1 101 ? -2.900 -6.875 5.857 1.00 89.19 101 ASP A N 1
ATOM 763 C CA . ASP A 1 101 ? -2.795 -6.835 4.399 1.00 89.19 101 ASP A CA 1
ATOM 764 C C . ASP A 1 101 ? -1.411 -6.291 4.006 1.00 89.19 101 ASP A C 1
ATOM 766 O O . ASP A 1 101 ? -0.787 -5.499 4.722 1.00 89.19 101 ASP A O 1
ATOM 770 N N . TYR A 1 102 ? -0.923 -6.709 2.845 1.00 87.25 102 TYR A N 1
ATOM 771 C CA . TYR A 1 102 ? 0.384 -6.310 2.346 1.00 87.25 102 TYR A CA 1
ATOM 772 C C . TYR A 1 102 ? 0.320 -5.935 0.871 1.00 87.25 102 TYR A C 1
ATOM 774 O O . TYR A 1 102 ? -0.544 -6.398 0.123 1.00 87.25 102 TYR A O 1
ATOM 782 N N . ILE A 1 103 ? 1.263 -5.087 0.474 1.00 86.62 103 ILE A N 1
ATOM 783 C CA . ILE A 1 103 ? 1.509 -4.707 -0.909 1.00 86.62 103 ILE A CA 1
ATOM 784 C C . ILE A 1 103 ? 2.677 -5.553 -1.392 1.00 86.62 103 ILE A C 1
ATOM 786 O O . ILE A 1 103 ? 3.799 -5.438 -0.889 1.00 86.62 103 ILE A O 1
ATOM 790 N N . GLN A 1 104 ? 2.422 -6.389 -2.387 1.00 85.81 104 GLN A N 1
ATOM 791 C CA . GLN A 1 104 ? 3.469 -7.088 -3.115 1.00 85.81 104 GLN A CA 1
ATOM 792 C C . GLN A 1 104 ? 3.521 -6.596 -4.556 1.00 85.81 104 GLN A C 1
ATOM 794 O O . GLN A 1 104 ? 2.493 -6.355 -5.185 1.00 85.81 104 GLN A O 1
ATOM 799 N N . LEU A 1 105 ? 4.736 -6.444 -5.068 1.00 82.44 105 LEU A N 1
ATOM 800 C CA . LEU A 1 105 ? 4.992 -6.072 -6.446 1.00 82.44 105 LEU A CA 1
ATOM 801 C C . LEU A 1 105 ? 5.509 -7.270 -7.230 1.00 82.44 105 LEU A C 1
ATOM 803 O O . LEU A 1 105 ? 6.394 -7.997 -6.770 1.00 82.44 105 LEU A O 1
ATOM 807 N N . ILE A 1 106 ? 4.969 -7.439 -8.434 1.00 78.19 106 ILE A N 1
ATOM 808 C CA . ILE A 1 106 ? 5.477 -8.387 -9.423 1.00 78.19 106 ILE A CA 1
ATOM 809 C C . ILE A 1 106 ? 6.098 -7.578 -10.553 1.00 78.19 106 ILE A C 1
ATOM 811 O O . ILE A 1 106 ? 5.413 -6.832 -11.255 1.00 78.19 106 ILE A O 1
ATOM 815 N N . ASN A 1 107 ? 7.408 -7.734 -10.713 1.00 76.69 107 ASN A N 1
ATOM 816 C CA . ASN A 1 107 ? 8.158 -7.140 -11.805 1.00 76.69 107 ASN A CA 1
ATOM 817 C C . ASN A 1 107 ? 8.208 -8.109 -12.998 1.00 76.69 107 ASN A C 1
ATOM 819 O O . ASN A 1 107 ? 8.548 -9.282 -12.834 1.00 76.69 107 ASN A O 1
ATOM 823 N N . SER A 1 108 ? 7.912 -7.591 -14.192 1.00 69.12 108 SER A N 1
ATOM 824 C CA . SER A 1 108 ? 8.018 -8.302 -15.474 1.00 69.12 108 SER A CA 1
ATOM 825 C C . SER A 1 108 ? 9.455 -8.675 -15.868 1.00 69.12 108 SER A C 1
ATOM 827 O O . SER A 1 108 ? 9.646 -9.588 -16.666 1.00 69.12 108 SER A O 1
ATOM 829 N N . SER A 1 109 ? 10.471 -7.982 -15.338 1.00 70.06 109 SER A N 1
ATOM 830 C CA . SER A 1 109 ? 11.884 -8.289 -15.595 1.00 70.06 109 SER A CA 1
ATOM 831 C C . SER A 1 109 ? 12.790 -7.780 -14.476 1.00 70.06 109 SER A C 1
ATOM 833 O O . SER A 1 109 ? 12.796 -6.592 -14.162 1.00 70.06 109 SER A O 1
ATOM 835 N N . VAL A 1 110 ? 13.597 -8.673 -13.904 1.00 71.06 110 VAL A N 1
ATOM 836 C CA . VAL A 1 110 ? 14.595 -8.341 -12.870 1.00 71.06 110 VAL A CA 1
ATOM 837 C C . VAL A 1 110 ? 15.909 -7.813 -13.454 1.00 71.06 110 VAL A C 1
ATOM 839 O O . VAL A 1 110 ? 16.652 -7.121 -12.767 1.00 71.06 110 VAL A O 1
ATOM 842 N N . SER A 1 111 ? 16.180 -8.081 -14.736 1.00 80.31 111 SER A N 1
ATOM 843 C CA . SER A 1 111 ? 17.368 -7.583 -15.445 1.00 80.31 111 SER A CA 1
ATOM 844 C C . SER A 1 111 ? 17.295 -6.085 -15.748 1.00 80.31 111 SER A C 1
ATOM 846 O O . SER A 1 111 ? 18.326 -5.450 -15.950 1.00 80.31 111 SER A O 1
ATOM 848 N N . TYR A 1 112 ? 16.085 -5.521 -15.762 1.00 79.44 112 TYR A N 1
ATOM 849 C CA . TYR A 1 112 ? 15.837 -4.091 -15.917 1.00 79.44 112 TYR A CA 1
ATOM 850 C C . TYR A 1 112 ? 15.076 -3.590 -14.690 1.00 79.44 112 TYR A C 1
ATOM 852 O O . TYR A 1 112 ? 13.841 -3.693 -14.654 1.00 79.44 112 TYR A O 1
ATOM 860 N N . PRO A 1 113 ? 15.788 -3.079 -13.672 1.00 85.38 113 PRO A N 1
ATOM 861 C CA . PRO A 1 113 ? 15.153 -2.652 -12.441 1.00 85.38 113 PRO A CA 1
ATOM 862 C C . PRO A 1 113 ? 14.066 -1.609 -12.692 1.00 85.38 113 PRO A C 1
ATOM 864 O O . PRO A 1 113 ? 14.156 -0.800 -13.616 1.00 85.38 113 PRO A O 1
ATOM 867 N N . SER A 1 114 ? 13.012 -1.663 -11.886 1.00 84.62 114 SER A N 1
ATOM 868 C CA . SER A 1 114 ? 11.921 -0.692 -11.940 1.00 84.62 114 SER A CA 1
ATOM 869 C C . SER A 1 114 ? 11.835 0.052 -10.625 1.00 84.62 114 SER A C 1
ATOM 871 O O . SER A 1 114 ? 11.817 -0.566 -9.561 1.00 84.62 114 SER A O 1
ATOM 873 N N . HIS A 1 115 ? 11.766 1.370 -10.700 1.00 86.31 115 HIS A N 1
ATOM 874 C CA . HIS A 1 115 ? 11.513 2.221 -9.556 1.00 86.31 115 HIS A CA 1
ATOM 875 C C . HIS A 1 115 ? 10.011 2.281 -9.298 1.00 86.31 115 HIS A C 1
ATOM 877 O O . HIS A 1 115 ? 9.204 2.223 -10.228 1.00 86.31 115 HIS A O 1
ATOM 883 N N . TYR A 1 116 ? 9.624 2.374 -8.034 1.00 86.38 116 TYR A N 1
ATOM 884 C CA . TYR A 1 116 ? 8.226 2.522 -7.650 1.00 86.38 116 TYR A CA 1
ATOM 885 C C . TYR A 1 116 ? 8.078 3.551 -6.542 1.00 86.38 116 TYR A C 1
ATOM 887 O O . TYR A 1 116 ? 8.994 3.758 -5.739 1.00 86.38 116 TYR A O 1
ATOM 895 N N . PHE A 1 117 ? 6.888 4.140 -6.463 1.00 87.88 117 PHE A N 1
ATOM 896 C CA . PHE A 1 117 ? 6.439 4.788 -5.245 1.00 87.88 117 PHE A CA 1
ATOM 897 C C . PHE A 1 117 ? 4.947 4.569 -4.978 1.00 87.88 117 PHE A C 1
ATOM 899 O O . PHE A 1 117 ? 4.154 4.364 -5.898 1.00 87.88 117 PHE A O 1
ATOM 906 N N . PHE A 1 118 ? 4.577 4.669 -3.704 1.00 88.19 118 PHE A N 1
ATOM 907 C CA . PHE A 1 118 ? 3.203 4.727 -3.218 1.00 88.19 118 PHE A CA 1
ATOM 908 C C . PHE A 1 118 ? 3.015 5.957 -2.348 1.00 88.19 118 PHE A C 1
ATOM 910 O O . PHE 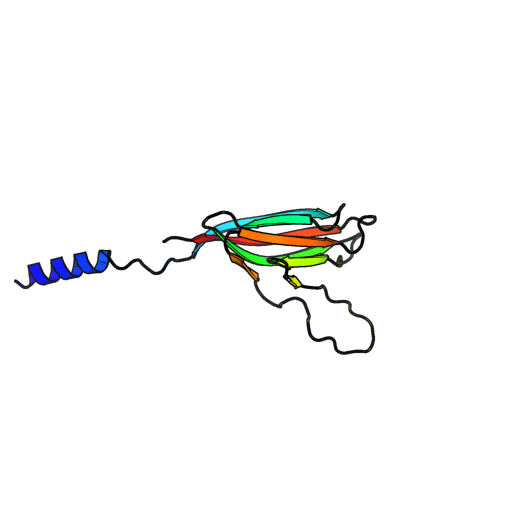A 1 118 ? 3.871 6.256 -1.516 1.00 88.19 118 PHE A O 1
ATOM 917 N N . SER A 1 119 ? 1.876 6.622 -2.508 1.00 91.81 119 SER A N 1
ATOM 918 C CA . SER A 1 119 ? 1.394 7.660 -1.602 1.00 91.81 119 SER A CA 1
ATOM 919 C C . SER A 1 119 ? 0.195 7.119 -0.835 1.00 91.81 119 SER A C 1
ATOM 921 O O . SER A 1 119 ? -0.815 6.730 -1.432 1.00 91.81 119 SER A O 1
ATOM 923 N N . ILE A 1 120 ? 0.340 7.032 0.483 1.00 94.94 120 ILE A N 1
ATOM 924 C CA . ILE A 1 120 ? -0.585 6.324 1.361 1.00 94.94 120 ILE A CA 1
ATOM 925 C C . ILE A 1 120 ? -0.994 7.249 2.503 1.00 94.94 120 ILE A C 1
ATOM 927 O O . ILE A 1 120 ? -0.151 7.889 3.123 1.00 94.94 120 ILE A O 1
ATOM 931 N N . VAL A 1 121 ? -2.283 7.282 2.821 1.00 97.81 121 VAL A N 1
ATOM 932 C CA . VAL A 1 121 ? -2.796 7.867 4.060 1.00 97.81 121 VAL A CA 1
ATOM 933 C C . VAL A 1 121 ? -2.992 6.741 5.069 1.00 97.81 121 VAL A C 1
ATOM 935 O O . VAL A 1 121 ? -3.759 5.810 4.823 1.00 97.81 121 VAL A O 1
ATOM 938 N N . GLU A 1 122 ? -2.286 6.801 6.193 1.00 97.69 122 GLU A N 1
ATOM 939 C CA . GLU A 1 122 ? -2.429 5.848 7.292 1.00 97.69 122 GLU A CA 1
ATOM 940 C C . GLU A 1 122 ? -3.380 6.397 8.357 1.00 97.69 122 GLU A C 1
ATOM 942 O O . GLU A 1 122 ? -3.293 7.560 8.759 1.00 97.69 122 GLU A O 1
ATOM 947 N N . PHE A 1 123 ? -4.249 5.525 8.856 1.00 97.56 123 PHE A N 1
ATOM 948 C CA . PHE A 1 123 ? -5.192 5.797 9.929 1.00 97.56 123 PHE A CA 1
ATOM 949 C C . PHE A 1 123 ? -4.956 4.863 11.116 1.00 97.56 123 PHE A C 1
ATOM 951 O O . PHE A 1 123 ? -4.596 3.697 10.942 1.00 97.56 123 PHE A O 1
ATOM 958 N N . ASN A 1 124 ? -5.218 5.365 12.320 1.00 95.19 124 ASN A N 1
ATOM 959 C CA . ASN A 1 124 ? -5.434 4.551 13.511 1.00 95.19 124 ASN A CA 1
ATOM 960 C C . ASN A 1 124 ? -6.856 3.987 13.496 1.00 95.19 124 ASN A C 1
ATOM 962 O O . ASN A 1 124 ? -7.800 4.718 13.190 1.00 95.19 124 ASN A O 1
ATOM 966 N N . VAL A 1 125 ? -7.008 2.723 13.887 1.00 91.19 125 VAL A N 1
ATOM 967 C CA . VAL A 1 125 ? -8.303 2.154 14.271 1.00 91.19 125 VAL A CA 1
ATOM 968 C C . VAL A 1 125 ? -8.475 2.382 15.768 1.00 91.19 125 VAL A C 1
ATOM 970 O O . VAL A 1 125 ? -7.752 1.783 16.566 1.00 91.19 125 VAL A O 1
ATOM 973 N N . ILE A 1 126 ? -9.393 3.268 16.149 1.00 83.38 126 ILE A N 1
ATOM 974 C CA . ILE A 1 126 ? -9.745 3.493 17.556 1.00 83.38 126 ILE A CA 1
ATOM 975 C C . ILE A 1 126 ? -10.952 2.606 17.897 1.00 83.38 126 ILE A C 1
ATOM 977 O O . ILE A 1 126 ? -11.898 2.615 17.111 1.00 83.38 126 ILE A O 1
ATOM 981 N N . PRO A 1 127 ? -10.908 1.808 18.981 1.00 72.25 127 PRO A N 1
ATOM 982 C CA . PRO A 1 127 ? -12.035 0.988 19.434 1.00 72.25 127 PRO A CA 1
ATOM 983 C C . PRO A 1 127 ? -13.297 1.785 19.774 1.00 72.25 127 PRO A C 1
ATOM 985 O O . PRO A 1 127 ? -13.155 2.928 20.263 1.00 72.25 127 PRO A O 1
#

Foldseek 3Di:
DVVVVVVVVVVVVVPPPPQFDWAFDDKDKFKDKQLDPWDWRDFAAPQKKKKWADKFKDFPRDGFFKWKAKPNRTQGDDDPDDDDDDPHHGPPGIDMHDHGITIIIGGPDSVTMMIMMIIMTMTGGGD

pLDDT: mean 78.26, std 15.83, range [39.78, 98.0]

Sequence (127 aa):
MKNLLFLVFFFLMGTFNAQGNLQFNQVVTLTGTLTTSPVVVGTVPAGKVWKIEHSASERNGYAAIISFVCNNVASYPYLGSTGHPPTQGHVKGPIWLKSGDYIQLINSSVSYPSHYFFSIVEFNVIP

Radius of gyration: 21.74 Å; chains: 1; bounding box: 54×30×72 Å

Secondary structure (DSSP, 8-state):
-HHHHHHHHHHHHTT------EEEEEEEEEEEEESSSSEEEEEPPTTEEEEEEEEEEEETTEE--EEEEETTEEEPPP---SSS--S--S-SSPEEEETT-EEEEEES-SSS-EEEEEEEEEEEE--